Protein AF-A0A5B6WL61-F1 (afdb_monomer)

InterPro domains:
  IPR032675 Leucine-rich repeat domain superfamily [G3DSA:3.80.10.10] (2-74)

Radius of gyration: 11.58 Å; Cα contacts (8 Å, |Δi|>4): 103; chains: 1; bounding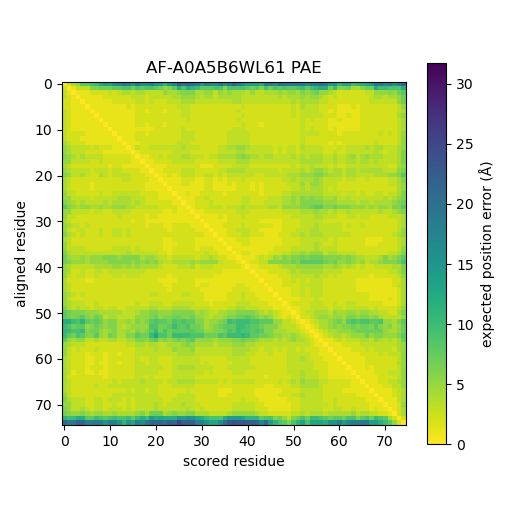 box: 31×22×30 Å

Secondary structure (DSSP, 8-state):
-HHHHHHHHHHHHTT-TT--S-SS-STT-PPTTEEEE-SSS-EEEEEE-TTS---SSPPGGGGG-TT--EEE---

Mean predicted aligned error: 3.29 Å

Nearest PDB structures (foldseek):
  6tme-assembly2_B  TM=5.957E-01  e=4.088E-02  Arabidopsis thaliana
  6s6q-assembly2_B  TM=5.748E-01  e=3.101E-01  Arabidopsis thaliana
  4r6j-assembly4_D  TM=7.583E-01  e=4.037E+00  synthetic construct

Sequence (75 aa):
MKTFNAIMSIKHTYSRDDWQGDPCLPKGYSWSGLSCHFGSPPRIISLNLSSSKLTGEISPSLAHLLELQSMYVLY

pLDDT: mean 91.09, std 6.81, range [58.69, 97.25]

Organism: NCBI:txid47621

Structure (mmCIF, N/CA/C/O backbone):
data_AF-A0A5B6WL61-F1
#
_entry.id   AF-A0A5B6WL61-F1
#
loop_
_atom_site.group_PDB
_atom_site.id
_atom_site.type_symbol
_atom_site.label_atom_id
_atom_site.label_alt_id
_atom_site.label_comp_id
_atom_site.label_asym_id
_atom_site.label_entity_id
_atom_site.label_seq_id
_atom_site.pdbx_PDB_ins_code
_atom_site.Cartn_x
_atom_site.Cartn_y
_atom_site.Cartn_z
_atom_site.occupancy
_atom_site.B_iso_or_equiv
_atom_site.auth_seq_id
_atom_site.auth_comp_id
_atom_site.auth_asym_id
_atom_site.auth_atom_id
_atom_site.pdbx_PDB_model_num
ATOM 1 N N . MET A 1 1 ? 13.597 -2.746 0.591 1.00 62.72 1 MET A N 1
ATOM 2 C CA . MET A 1 1 ? 13.270 -3.271 1.940 1.00 62.72 1 MET A CA 1
ATOM 3 C C . MET A 1 1 ? 12.125 -2.530 2.633 1.00 62.72 1 MET A C 1
ATOM 5 O O . MET A 1 1 ? 11.157 -3.193 2.968 1.00 62.72 1 MET A O 1
ATOM 9 N N . LYS A 1 2 ? 12.164 -1.198 2.824 1.00 81.00 2 LYS A N 1
ATOM 10 C CA . LYS A 1 2 ? 11.117 -0.472 3.587 1.00 81.00 2 LYS A CA 1
ATOM 11 C C . LYS A 1 2 ? 9.692 -0.634 3.025 1.00 81.00 2 LYS A C 1
ATOM 13 O O . LYS A 1 2 ? 8.796 -1.007 3.768 1.00 81.00 2 LYS A O 1
ATOM 18 N N . THR A 1 3 ? 9.501 -0.443 1.717 1.00 84.94 3 THR A N 1
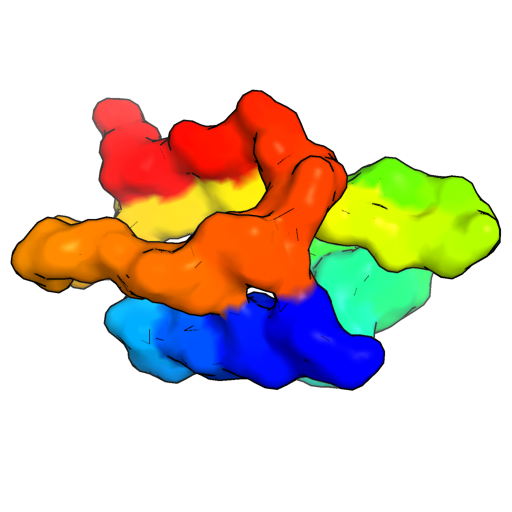ATOM 19 C CA . THR A 1 3 ? 8.189 -0.572 1.048 1.00 84.94 3 THR A CA 1
ATOM 20 C C . THR A 1 3 ? 7.613 -1.988 1.129 1.00 84.94 3 THR A C 1
ATOM 22 O O . THR A 1 3 ? 6.418 -2.150 1.333 1.00 84.94 3 THR A O 1
ATOM 25 N N . PHE A 1 4 ? 8.461 -3.016 1.028 1.00 89.38 4 PHE A N 1
ATOM 26 C CA . PHE A 1 4 ? 8.026 -4.412 1.129 1.00 89.38 4 PHE A CA 1
ATOM 27 C C . PHE A 1 4 ? 7.523 -4.748 2.540 1.00 89.38 4 PHE A C 1
ATOM 29 O O . PHE A 1 4 ? 6.425 -5.270 2.705 1.00 89.38 4 PHE A O 1
ATOM 36 N N . ASN A 1 5 ? 8.275 -4.367 3.576 1.00 93.44 5 ASN A N 1
ATOM 37 C CA . ASN A 1 5 ? 7.838 -4.575 4.959 1.00 93.44 5 ASN A CA 1
ATOM 38 C C . ASN A 1 5 ? 6.559 -3.782 5.264 1.00 93.44 5 ASN A C 1
ATOM 40 O O . ASN A 1 5 ? 5.666 -4.271 5.950 1.00 93.44 5 ASN A O 1
ATOM 44 N N . ALA A 1 6 ? 6.452 -2.572 4.713 1.00 95.38 6 ALA A N 1
ATOM 45 C CA . ALA A 1 6 ? 5.274 -1.735 4.859 1.00 95.38 6 ALA A CA 1
ATOM 46 C C . ALA A 1 6 ? 4.025 -2.361 4.231 1.00 95.38 6 ALA A C 1
ATOM 48 O O . ALA A 1 6 ? 2.994 -2.430 4.896 1.00 95.38 6 ALA A O 1
ATOM 49 N N . ILE A 1 7 ? 4.111 -2.860 2.992 1.00 94.69 7 ILE A N 1
ATOM 50 C CA . ILE A 1 7 ? 2.951 -3.469 2.334 1.00 94.69 7 ILE A CA 1
ATOM 51 C C . ILE A 1 7 ? 2.543 -4.790 2.998 1.00 94.69 7 ILE A C 1
ATOM 53 O O . ILE A 1 7 ? 1.353 -5.079 3.085 1.00 94.69 7 ILE A O 1
ATOM 57 N N . MET A 1 8 ? 3.493 -5.544 3.559 1.00 94.62 8 MET A N 1
ATOM 58 C CA . MET A 1 8 ? 3.180 -6.736 4.359 1.00 94.62 8 MET A CA 1
ATOM 59 C C . MET A 1 8 ? 2.504 -6.386 5.686 1.00 94.62 8 MET A C 1
ATOM 61 O O . MET A 1 8 ? 1.542 -7.041 6.078 1.00 94.62 8 MET A O 1
ATOM 65 N N . SER A 1 9 ? 2.939 -5.317 6.353 1.00 94.75 9 SER A N 1
ATOM 66 C CA . SER A 1 9 ? 2.253 -4.798 7.542 1.00 94.75 9 SER A CA 1
ATOM 67 C C . SER A 1 9 ? 0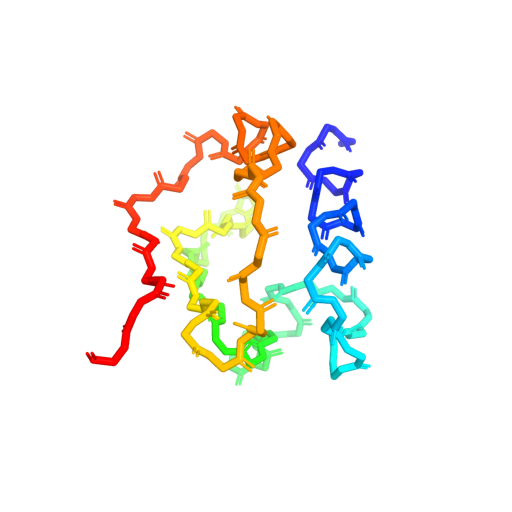.809 -4.394 7.216 1.00 94.75 9 SER A C 1
ATOM 69 O O . SER A 1 9 ? -0.123 -4.858 7.865 1.00 94.75 9 SER A O 1
ATOM 71 N N . ILE A 1 10 ? 0.607 -3.632 6.133 1.00 93.69 10 ILE A N 1
ATOM 72 C CA . ILE A 1 10 ? -0.716 -3.221 5.624 1.00 93.69 10 ILE A CA 1
ATOM 73 C C . ILE A 1 10 ? -1.589 -4.439 5.300 1.00 93.69 10 ILE A C 1
ATOM 75 O O . ILE A 1 10 ? -2.765 -4.455 5.667 1.00 93.69 10 ILE A O 1
ATOM 79 N N . LYS A 1 11 ? -1.017 -5.470 4.662 1.00 93.62 11 LYS A N 1
ATOM 80 C CA . LYS A 1 11 ? -1.706 -6.735 4.378 1.00 93.62 11 LYS A CA 1
ATOM 81 C C . LYS A 1 11 ? -2.307 -7.331 5.652 1.00 93.62 11 LYS A C 1
ATOM 83 O O . LYS A 1 11 ? -3.491 -7.658 5.667 1.00 93.62 11 LYS A O 1
ATOM 88 N N . HIS A 1 12 ? -1.501 -7.442 6.710 1.00 91.94 12 HIS A N 1
ATOM 89 C CA . HIS A 1 12 ? -1.941 -7.980 7.996 1.00 91.94 12 HIS A CA 1
ATOM 90 C C . HIS A 1 12 ? -2.949 -7.065 8.698 1.00 91.94 12 HIS A C 1
ATOM 92 O O . HIS A 1 12 ? -3.989 -7.547 9.137 1.00 91.94 12 HIS A O 1
ATOM 98 N N . THR A 1 13 ? -2.686 -5.754 8.770 1.00 92.38 13 THR A N 1
ATOM 99 C CA . THR A 1 13 ? -3.577 -4.792 9.445 1.00 92.38 13 THR A CA 1
ATOM 100 C C . THR A 1 13 ? -4.984 -4.803 8.851 1.00 92.38 13 THR A C 1
ATOM 102 O O . THR A 1 13 ? -5.964 -4.714 9.584 1.00 92.38 13 THR A O 1
ATOM 105 N N . TYR A 1 14 ? -5.095 -4.935 7.529 1.00 91.38 14 TYR A N 1
ATOM 106 C CA . TYR A 1 14 ? -6.367 -4.819 6.819 1.00 91.38 14 TYR A CA 1
ATOM 107 C C . TYR A 1 14 ? -6.910 -6.151 6.292 1.00 91.38 14 TYR A C 1
ATOM 109 O O . TYR A 1 14 ? -7.816 -6.137 5.460 1.00 91.38 14 TYR A O 1
ATOM 117 N N . SER A 1 15 ? -6.381 -7.282 6.780 1.00 91.31 15 SER A N 1
ATOM 118 C CA . SER A 1 15 ? -6.840 -8.644 6.448 1.00 91.31 15 SER A CA 1
ATOM 119 C C . SER A 1 15 ? -6.961 -8.900 4.936 1.00 91.31 15 SER A C 1
ATOM 121 O O . SER A 1 15 ? -7.972 -9.404 4.446 1.00 91.31 15 SER A O 1
ATOM 123 N N . ARG A 1 16 ? -5.935 -8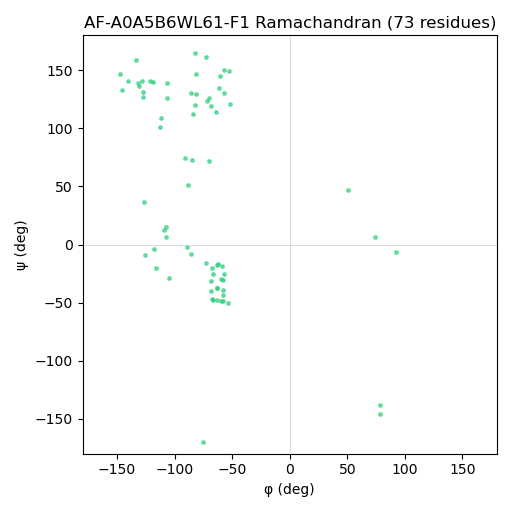.506 4.168 1.00 92.12 16 ARG A N 1
ATOM 124 C CA . ARG A 1 16 ? -5.860 -8.738 2.714 1.00 92.12 16 ARG A CA 1
ATOM 125 C C . ARG A 1 16 ? -5.299 -10.127 2.415 1.00 92.12 16 ARG A C 1
ATOM 127 O O . ARG A 1 16 ? -4.153 -10.275 1.992 1.00 92.12 16 ARG A O 1
ATOM 134 N N . ASP A 1 17 ? -6.096 -11.158 2.660 1.00 89.56 17 ASP A N 1
ATOM 135 C CA . ASP A 1 17 ? -5.674 -12.556 2.476 1.00 89.56 17 ASP A CA 1
ATOM 136 C C . ASP A 1 17 ? -5.447 -12.928 0.998 1.00 89.56 17 ASP A C 1
ATOM 138 O O . ASP A 1 17 ? -4.698 -13.854 0.682 1.00 89.56 17 ASP A O 1
ATOM 142 N N . ASP A 1 18 ? -6.032 -12.153 0.083 1.00 91.06 18 ASP A N 1
ATOM 143 C CA . ASP A 1 18 ? -5.895 -12.287 -1.368 1.00 91.06 18 ASP A CA 1
ATOM 144 C C . ASP A 1 18 ? -4.519 -11.849 -1.906 1.00 91.06 18 ASP A C 1
ATOM 146 O O . ASP A 1 18 ? -4.145 -12.191 -3.027 1.00 91.06 18 ASP A O 1
ATOM 150 N N . TRP A 1 19 ? -3.739 -11.109 -1.119 1.00 93.94 19 TRP A N 1
ATOM 151 C CA . TRP A 1 19 ? -2.442 -10.574 -1.529 1.00 93.94 19 TRP A CA 1
ATOM 152 C C . TRP A 1 19 ? -1.315 -11.602 -1.353 1.00 93.94 19 TRP A C 1
ATOM 154 O O . TRP A 1 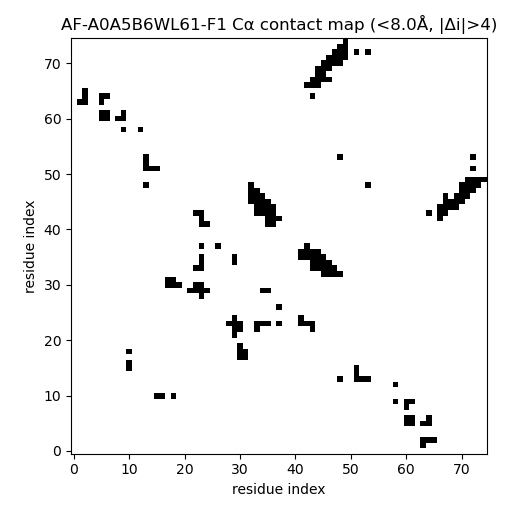19 ? -0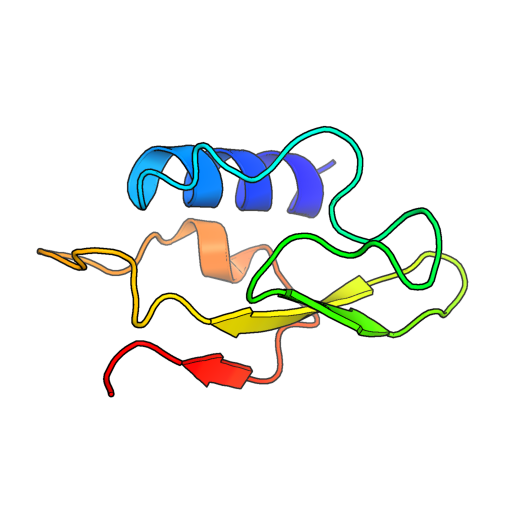.943 -11.943 -0.227 1.00 93.94 19 TRP A O 1
ATOM 164 N N . GLN A 1 20 ? -0.728 -12.095 -2.447 1.00 92.56 20 GLN A N 1
ATOM 165 C CA . GLN A 1 20 ? 0.336 -13.113 -2.418 1.00 92.56 20 GLN A CA 1
ATOM 166 C C . GLN A 1 20 ? 1.441 -12.851 -3.450 1.00 92.56 20 GLN A C 1
ATOM 168 O O . GLN A 1 20 ? 1.164 -12.468 -4.582 1.00 92.56 20 GLN A O 1
ATOM 173 N N . GLY A 1 21 ? 2.701 -13.090 -3.071 1.00 93.06 21 GLY A N 1
ATOM 174 C CA . GLY A 1 21 ? 3.854 -12.890 -3.955 1.00 93.06 21 GLY A CA 1
ATOM 175 C C . GLY A 1 21 ? 4.269 -11.423 -4.092 1.00 93.06 21 GLY A C 1
ATOM 176 O O . GLY A 1 21 ? 4.328 -10.698 -3.098 1.00 93.06 21 GLY A O 1
ATOM 177 N N . ASP A 1 22 ? 4.589 -11.000 -5.314 1.00 93.88 22 ASP A N 1
ATOM 178 C CA . ASP A 1 22 ? 4.987 -9.624 -5.612 1.00 93.88 22 ASP A CA 1
ATOM 179 C C . ASP A 1 22 ? 3.752 -8.736 -5.854 1.00 93.88 22 ASP A C 1
ATOM 181 O O . ASP A 1 22 ? 2.907 -9.077 -6.681 1.00 93.88 22 ASP A O 1
ATOM 185 N N . PRO A 1 23 ? 3.634 -7.561 -5.208 1.00 95.00 23 PRO A N 1
ATOM 186 C CA . PRO A 1 23 ? 2.427 -6.732 -5.297 1.00 95.00 23 PRO A CA 1
ATOM 187 C C . PRO A 1 23 ? 2.177 -6.146 -6.691 1.00 95.00 23 PRO A C 1
ATOM 189 O O . PRO A 1 23 ? 1.040 -5.832 -7.044 1.00 95.00 23 PRO A O 1
ATOM 192 N N . CYS A 1 24 ? 3.241 -5.979 -7.478 1.00 95.44 24 CYS A N 1
ATOM 193 C CA . CYS A 1 24 ? 3.192 -5.355 -8.795 1.00 95.44 24 CYS A CA 1
ATOM 194 C C . CYS A 1 24 ? 3.613 -6.286 -9.933 1.00 95.44 24 CYS A C 1
ATOM 196 O O . CYS A 1 24 ? 3.585 -5.842 -11.075 1.00 95.44 24 CYS A O 1
ATOM 198 N N . LEU A 1 25 ? 4.057 -7.517 -9.673 1.00 94.25 25 LEU A N 1
ATOM 199 C CA . LEU A 1 25 ? 4.596 -8.387 -10.718 1.00 94.25 25 LEU A CA 1
ATOM 200 C C . LEU A 1 25 ? 3.932 -9.767 -10.703 1.00 94.25 25 LEU A C 1
ATOM 202 O O . LEU A 1 25 ? 3.739 -10.323 -9.625 1.00 94.25 25 LEU A O 1
ATOM 206 N N . PRO A 1 26 ? 3.654 -10.347 -11.889 1.00 94.38 26 PRO A N 1
ATOM 207 C CA . PRO A 1 26 ? 3.931 -9.815 -13.232 1.00 94.38 26 PRO A CA 1
ATOM 208 C C . PRO A 1 26 ? 3.008 -8.652 -13.647 1.00 94.38 26 PRO A C 1
ATOM 210 O O . PRO A 1 26 ? 1.935 -8.448 -13.082 1.00 94.38 26 PRO A O 1
ATOM 213 N N . LYS A 1 27 ? 3.422 -7.865 -14.654 1.00 92.25 27 LYS A N 1
ATOM 214 C CA . LYS A 1 27 ? 2.590 -6.774 -15.193 1.00 92.25 27 LYS A CA 1
ATOM 215 C C . LYS A 1 27 ? 1.246 -7.331 -15.672 1.00 92.25 27 LYS A C 1
ATOM 217 O O . LYS A 1 27 ? 1.215 -8.298 -16.424 1.00 92.25 27 LYS A O 1
ATOM 222 N N . GLY A 1 28 ? 0.155 -6.699 -15.242 1.00 90.88 28 GLY A N 1
ATOM 223 C CA . GLY A 1 28 ? -1.214 -7.168 -15.489 1.00 90.88 28 GLY A CA 1
ATOM 224 C C . GLY A 1 28 ? -1.785 -8.071 -14.389 1.00 90.88 28 GLY A C 1
ATOM 225 O O . GLY A 1 28 ? -2.975 -8.352 -14.419 1.00 90.88 28 GLY A O 1
ATOM 226 N N . TYR A 1 29 ? -0.972 -8.461 -13.402 1.00 92.62 29 TYR A N 1
ATOM 227 C CA . TYR A 1 29 ? -1.363 -9.305 -12.267 1.00 92.62 29 TYR A CA 1
ATOM 228 C C . TYR A 1 29 ? -0.995 -8.655 -10.927 1.00 92.62 29 TYR A C 1
ATOM 230 O O . TYR A 1 29 ? -0.580 -9.325 -9.985 1.00 92.62 29 TYR A O 1
ATOM 238 N N . SER A 1 30 ? -1.126 -7.328 -10.841 1.00 95.56 30 SER A N 1
ATOM 239 C CA . SER A 1 30 ? -1.049 -6.629 -9.558 1.00 95.56 30 SER A CA 1
ATOM 240 C C . SER A 1 30 ? -2.096 -7.179 -8.591 1.00 95.56 30 SER A C 1
ATOM 242 O O . SER A 1 30 ? -3.171 -7.621 -9.002 1.00 95.56 30 SER A O 1
ATOM 244 N N . TRP A 1 31 ? -1.791 -7.127 -7.299 1.00 95.62 31 TRP A N 1
ATOM 245 C CA . TRP A 1 31 ? -2.742 -7.495 -6.253 1.00 95.62 31 TRP A CA 1
ATOM 246 C C . TRP A 1 31 ? -4.074 -6.743 -6.392 1.00 95.62 31 TRP A C 1
ATOM 248 O O . TRP A 1 31 ? -4.122 -5.600 -6.853 1.00 95.62 31 TRP A O 1
ATOM 258 N N . SER A 1 32 ? -5.174 -7.370 -5.972 1.00 94.00 32 SER A N 1
ATOM 259 C CA . SER A 1 32 ? -6.493 -6.742 -6.068 1.00 94.00 32 SER A CA 1
ATOM 260 C C . SER A 1 32 ? -6.546 -5.455 -5.242 1.00 94.00 32 SER A C 1
ATOM 262 O O . SER A 1 32 ? -6.082 -5.409 -4.100 1.00 94.00 32 SER A O 1
ATOM 264 N N . GLY A 1 33 ? -7.108 -4.398 -5.829 1.00 93.56 33 GLY A N 1
ATOM 265 C CA . GLY A 1 33 ? -7.169 -3.071 -5.215 1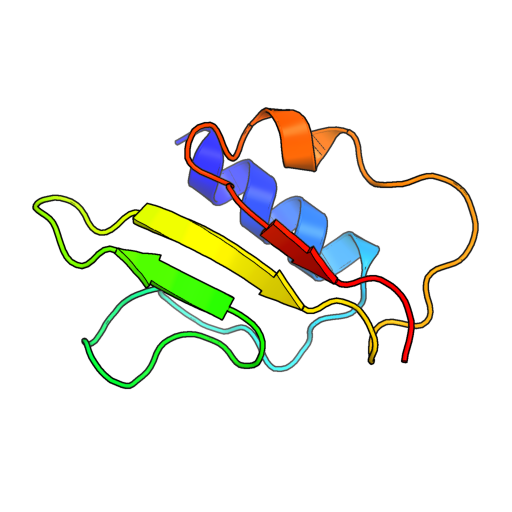.00 93.56 33 GLY A CA 1
ATOM 266 C C . GLY A 1 33 ? -5.836 -2.316 -5.198 1.00 93.56 33 GLY A C 1
ATOM 267 O O . GLY A 1 33 ? -5.774 -1.238 -4.619 1.00 93.56 33 GLY A O 1
ATOM 268 N N . LEU A 1 34 ? -4.780 -2.834 -5.827 1.00 95.12 34 LEU A N 1
ATOM 269 C CA . LEU A 1 34 ? -3.505 -2.141 -5.996 1.00 95.12 34 LEU A CA 1
ATOM 270 C C . LEU A 1 34 ? -3.329 -1.688 -7.445 1.00 95.12 34 LEU A C 1
ATOM 272 O O . LEU A 1 34 ? -3.621 -2.422 -8.386 1.00 95.12 34 LEU A O 1
ATOM 276 N N . SER A 1 35 ? -2.805 -0.478 -7.628 1.00 96.50 35 SER A N 1
ATOM 277 C CA . SER A 1 35 ? -2.296 -0.022 -8.925 1.00 96.50 35 SER A CA 1
ATOM 278 C C . SER A 1 35 ? -0.816 0.296 -8.819 1.00 96.50 35 SER A C 1
ATOM 280 O O . SER A 1 35 ? -0.357 0.893 -7.839 1.00 96.50 35 SER A O 1
ATOM 282 N N . CYS A 1 36 ? -0.075 -0.090 -9.855 1.00 96.31 36 CYS A N 1
ATOM 283 C CA . CYS A 1 36 ? 1.364 0.085 -9.919 1.00 96.31 36 CYS A CA 1
ATOM 284 C C . CYS A 1 36 ? 1.775 0.915 -11.133 1.00 96.31 36 CYS A C 1
ATOM 286 O O . CYS A 1 36 ? 1.262 0.733 -12.237 1.00 96.31 36 CYS A O 1
ATOM 288 N N . HIS A 1 37 ? 2.765 1.780 -10.939 1.00 95.75 37 HIS A N 1
ATOM 289 C CA . HIS A 1 37 ? 3.541 2.344 -12.028 1.00 95.75 37 HIS A CA 1
ATOM 290 C C . HIS A 1 37 ? 4.631 1.343 -12.427 1.00 95.75 37 HIS A C 1
ATOM 292 O O . HIS A 1 37 ? 5.485 0.984 -11.614 1.00 95.75 37 HIS A O 1
ATOM 298 N N . PHE A 1 38 ? 4.620 0.894 -13.682 1.00 94.56 38 PHE A N 1
ATOM 299 C CA . PHE A 1 38 ? 5.534 -0.130 -14.205 1.00 94.56 38 PHE A CA 1
ATOM 300 C C . PHE A 1 38 ? 6.840 0.466 -14.750 1.00 94.56 38 PHE A C 1
ATOM 302 O O . PHE A 1 38 ? 7.236 0.188 -15.881 1.00 94.56 38 PHE A O 1
ATOM 309 N N . GLY A 1 39 ? 7.494 1.304 -13.944 1.00 90.81 39 GLY A N 1
ATOM 310 C CA . GLY A 1 39 ? 8.875 1.722 -14.185 1.00 90.81 39 GLY A CA 1
ATOM 311 C C . GLY A 1 39 ? 9.878 0.617 -13.833 1.00 90.81 39 GLY A C 1
ATOM 312 O O . GLY A 1 39 ? 9.503 -0.516 -13.531 1.00 90.81 39 GLY A O 1
ATOM 313 N N . SER A 1 40 ? 11.166 0.959 -13.821 1.00 92.00 40 SER A N 1
ATOM 314 C CA . SER A 1 40 ? 12.229 0.076 -13.331 1.00 92.00 40 SER A CA 1
ATOM 315 C C . SER A 1 40 ? 12.832 0.663 -12.046 1.00 92.00 40 SER A C 1
ATOM 317 O O . SER A 1 40 ? 13.594 1.629 -12.136 1.00 92.00 40 SER A O 1
ATOM 319 N N . PRO A 1 41 ? 12.477 0.165 -10.841 1.00 90.56 41 PRO A N 1
ATOM 320 C CA . PRO A 1 41 ? 11.529 -0.919 -10.540 1.00 90.56 41 PRO A CA 1
ATOM 321 C C . PRO A 1 41 ? 10.050 -0.463 -10.524 1.00 90.56 41 PRO A C 1
ATOM 323 O O . PRO A 1 41 ? 9.787 0.742 -10.415 1.00 90.56 41 PRO A O 1
ATOM 326 N N . PRO A 1 42 ? 9.081 -1.403 -10.565 1.00 94.38 42 PRO A N 1
ATOM 327 C CA . PRO A 1 42 ? 7.668 -1.101 -10.360 1.00 94.38 42 PRO A CA 1
ATOM 328 C C . PRO A 1 42 ? 7.400 -0.492 -8.980 1.00 94.38 42 PRO A C 1
ATOM 330 O O . PRO A 1 42 ? 8.038 -0.864 -7.992 1.00 94.38 42 PRO A O 1
ATOM 333 N N . ARG A 1 43 ? 6.446 0.437 -8.899 1.00 94.88 43 ARG A N 1
ATOM 334 C CA . ARG A 1 43 ? 6.108 1.174 -7.667 1.00 94.88 43 ARG A CA 1
ATOM 335 C C . ARG A 1 43 ? 4.602 1.153 -7.435 1.00 94.88 43 ARG A C 1
ATOM 337 O O . ARG A 1 43 ? 3.842 1.361 -8.375 1.00 94.88 43 ARG A O 1
ATOM 344 N N . ILE A 1 44 ? 4.181 0.922 -6.193 1.00 96.44 44 ILE A N 1
ATOM 345 C CA . ILE A 1 44 ? 2.775 1.026 -5.782 1.00 96.44 44 ILE A CA 1
ATOM 346 C C . ILE A 1 44 ? 2.396 2.505 -5.767 1.00 96.44 44 ILE A C 1
ATOM 348 O O . ILE A 1 44 ? 3.036 3.281 -5.060 1.00 96.44 44 ILE A O 1
ATOM 352 N N . ILE A 1 45 ? 1.359 2.871 -6.518 1.00 97.25 45 ILE A N 1
ATOM 353 C CA . ILE A 1 45 ? 0.880 4.258 -6.620 1.00 97.25 45 ILE A CA 1
ATOM 354 C C . ILE A 1 45 ? -0.539 4.437 -6.086 1.00 97.25 45 ILE A C 1
ATOM 356 O O . ILE A 1 45 ? -0.922 5.549 -5.731 1.00 97.25 45 ILE A O 1
ATOM 360 N N . SER A 1 46 ? -1.323 3.363 -5.977 1.00 97.12 46 SER A N 1
ATOM 361 C CA . SER A 1 46 ? -2.652 3.448 -5.379 1.00 97.12 46 SER A CA 1
ATOM 362 C C . SER A 1 46 ? -3.057 2.185 -4.640 1.00 97.12 46 SER A C 1
ATOM 364 O O . SER A 1 46 ? -2.689 1.082 -5.045 1.00 97.12 46 SER A O 1
ATOM 366 N N . LEU A 1 47 ? -3.828 2.387 -3.570 1.00 95.19 47 LEU A N 1
ATOM 367 C CA . LEU A 1 47 ? -4.404 1.373 -2.700 1.00 95.19 47 LEU A CA 1
ATOM 368 C C . LEU A 1 47 ? -5.912 1.580 -2.553 1.00 95.19 47 LEU A C 1
ATOM 370 O O . LEU A 1 47 ? -6.368 2.665 -2.199 1.00 95.19 47 LEU A O 1
ATOM 374 N N . ASN A 1 48 ? -6.680 0.515 -2.736 1.00 94.06 48 ASN A N 1
ATOM 375 C CA . ASN A 1 48 ? -8.098 0.463 -2.429 1.00 94.06 48 ASN A CA 1
ATOM 376 C C . ASN A 1 48 ? -8.335 -0.480 -1.244 1.00 94.06 48 ASN A C 1
ATOM 378 O O . ASN A 1 48 ? -8.214 -1.701 -1.357 1.00 94.06 48 ASN A O 1
ATOM 382 N N . LEU A 1 49 ? -8.679 0.122 -0.107 1.00 91.56 49 LEU A N 1
ATOM 383 C CA . LEU A 1 49 ? -9.000 -0.536 1.155 1.00 91.56 49 LEU A CA 1
ATOM 384 C C . LEU A 1 49 ? -10.498 -0.428 1.490 1.00 91.56 49 LEU A C 1
ATOM 386 O O . LEU A 1 49 ? -10.882 -0.745 2.607 1.00 91.56 49 LEU A O 1
ATOM 390 N N . SER A 1 50 ? -11.355 -0.008 0.551 1.00 89.06 50 SER A N 1
ATOM 391 C CA . SER A 1 50 ? -12.809 0.134 0.776 1.00 89.06 50 SER A CA 1
ATOM 392 C C . SER A 1 50 ? -13.500 -1.179 1.170 1.00 89.06 50 SER A C 1
ATOM 394 O O . SER A 1 50 ? -14.486 -1.171 1.901 1.00 89.06 50 SER A O 1
ATOM 396 N N . SER A 1 51 ? -12.977 -2.320 0.708 1.00 84.94 51 SER A N 1
ATOM 397 C CA . SER A 1 51 ? -13.449 -3.657 1.093 1.00 84.94 51 SER A CA 1
ATOM 398 C C . SER A 1 51 ? -12.799 -4.178 2.375 1.00 84.94 51 SER A C 1
ATOM 400 O O . SER A 1 51 ? -13.175 -5.239 2.875 1.00 84.94 51 SER A O 1
ATOM 402 N N . SER A 1 52 ? -11.792 -3.474 2.886 1.00 82.06 52 SER A N 1
ATOM 403 C CA . SER A 1 52 ? -11.178 -3.780 4.166 1.00 82.06 52 SER A CA 1
ATOM 404 C C . SER A 1 52 ? -12.070 -3.179 5.243 1.00 82.06 52 SER A C 1
ATOM 406 O O . SER A 1 52 ? -12.443 -2.014 5.159 1.00 82.06 52 SER A O 1
ATOM 408 N N . LYS A 1 53 ? -12.453 -3.960 6.255 1.00 76.12 53 LYS A N 1
ATOM 409 C CA . LYS A 1 53 ? -13.270 -3.482 7.382 1.00 76.12 53 LYS A CA 1
ATOM 410 C C . LYS A 1 53 ? -12.436 -2.543 8.260 1.00 76.12 53 LYS A C 1
ATOM 412 O O . LYS A 1 53 ? -11.980 -2.936 9.329 1.00 76.12 53 LYS A O 1
ATOM 417 N N . LEU A 1 54 ? -12.164 -1.339 7.760 1.00 80.50 54 LEU A N 1
ATOM 418 C CA . LEU A 1 54 ? -11.311 -0.349 8.401 1.00 80.50 54 LEU A CA 1
ATOM 419 C C . LEU A 1 54 ? -11.954 0.089 9.714 1.00 80.50 54 LEU A C 1
ATOM 421 O O . LEU A 1 54 ? -13.014 0.711 9.731 1.00 80.50 54 LEU A O 1
ATOM 425 N N . THR A 1 55 ? -11.298 -0.241 10.818 1.00 81.81 55 THR A N 1
ATOM 426 C CA . THR A 1 55 ? -11.688 0.192 12.158 1.00 81.81 55 THR A CA 1
ATOM 427 C C . THR A 1 55 ? -10.465 0.734 12.876 1.00 81.81 55 THR A C 1
ATOM 429 O O . THR A 1 55 ? -9.397 0.128 12.796 1.00 81.81 55 THR A O 1
ATOM 432 N N . GLY A 1 56 ? -10.625 1.829 13.616 1.00 82.38 56 GLY A N 1
ATOM 433 C CA . GLY A 1 56 ? -9.527 2.442 14.3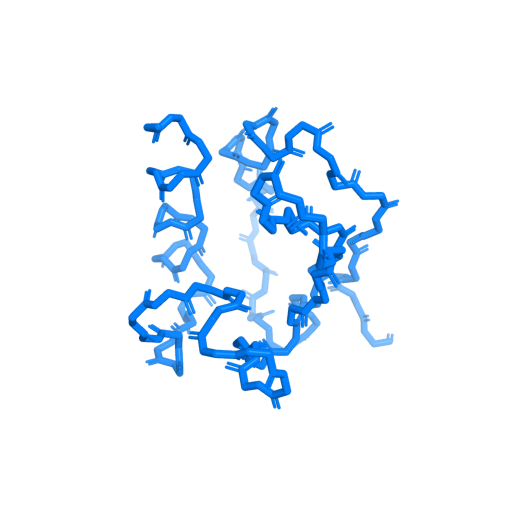61 1.00 82.38 56 GLY A CA 1
ATOM 434 C C . GLY A 1 56 ? -8.596 3.272 13.477 1.00 82.38 56 GLY A C 1
ATOM 435 O O . GLY A 1 56 ? -9.043 3.947 12.550 1.00 82.38 56 GLY A O 1
ATOM 436 N N . GLU A 1 57 ? -7.306 3.267 13.808 1.00 86.69 57 GLU A N 1
ATOM 437 C CA . GLU A 1 57 ? -6.310 4.119 13.161 1.00 86.69 57 GLU A CA 1
ATOM 438 C C . GLU A 1 57 ? -5.816 3.558 11.825 1.00 86.69 57 GLU A C 1
ATOM 440 O O . GLU A 1 57 ? -5.653 2.352 11.627 1.00 86.69 57 GLU A O 1
ATOM 445 N N . ILE A 1 58 ? -5.510 4.473 10.908 1.00 88.88 58 ILE A N 1
ATOM 446 C CA . ILE A 1 58 ? -4.848 4.157 9.647 1.00 88.88 58 ILE A CA 1
ATOM 447 C C . ILE A 1 58 ? -3.392 3.765 9.946 1.00 88.88 58 ILE A C 1
ATOM 449 O O . ILE A 1 58 ? -2.654 4.529 10.565 1.00 88.88 58 ILE A O 1
ATOM 453 N N . SER A 1 59 ? -2.962 2.588 9.476 1.00 91.94 59 SER A N 1
ATOM 454 C CA . SER A 1 59 ? -1.618 2.044 9.714 1.00 91.94 59 SER A CA 1
ATOM 455 C C . SER A 1 59 ? -0.512 3.046 9.342 1.00 91.94 59 SER A C 1
ATOM 457 O O . SER A 1 59 ? -0.375 3.381 8.159 1.00 91.94 59 SER A O 1
ATOM 459 N N . PRO A 1 60 ? 0.369 3.442 10.287 1.00 93.56 60 PRO A N 1
ATOM 460 C CA . PRO A 1 60 ? 1.508 4.323 10.007 1.00 93.56 60 PRO A CA 1
ATOM 461 C C . PRO A 1 60 ? 2.471 3.759 8.955 1.00 93.56 60 PRO A C 1
ATOM 463 O O . PRO A 1 60 ? 3.241 4.496 8.343 1.00 93.56 60 PRO A O 1
ATOM 466 N N . SER A 1 61 ? 2.404 2.447 8.697 1.00 94.50 61 SER A N 1
ATOM 467 C CA . SER A 1 61 ? 3.180 1.778 7.647 1.00 94.50 61 SER A CA 1
ATOM 468 C C . SER A 1 61 ? 2.927 2.375 6.259 1.00 94.50 61 SER A C 1
ATOM 470 O O . SER A 1 61 ? 3.817 2.314 5.412 1.00 94.50 61 SER A O 1
ATOM 472 N N . LEU A 1 62 ? 1.766 3.002 6.031 1.00 92.81 62 LEU A N 1
ATOM 473 C CA . LEU A 1 62 ? 1.453 3.710 4.786 1.00 92.81 62 LEU A CA 1
ATOM 474 C C . LEU A 1 62 ? 2.459 4.823 4.463 1.00 92.81 62 LEU A C 1
ATOM 476 O O . LEU A 1 62 ? 2.761 5.031 3.292 1.00 92.81 62 LEU A O 1
ATOM 480 N N . ALA A 1 63 ? 3.069 5.455 5.471 1.00 93.31 63 ALA A N 1
ATOM 481 C CA . ALA A 1 63 ? 4.093 6.484 5.271 1.00 93.31 63 ALA A CA 1
ATOM 482 C C . ALA A 1 63 ? 5.364 5.961 4.571 1.00 93.31 63 ALA A C 1
ATOM 484 O O . ALA A 1 63 ? 6.151 6.736 4.033 1.00 93.31 63 ALA A O 1
ATOM 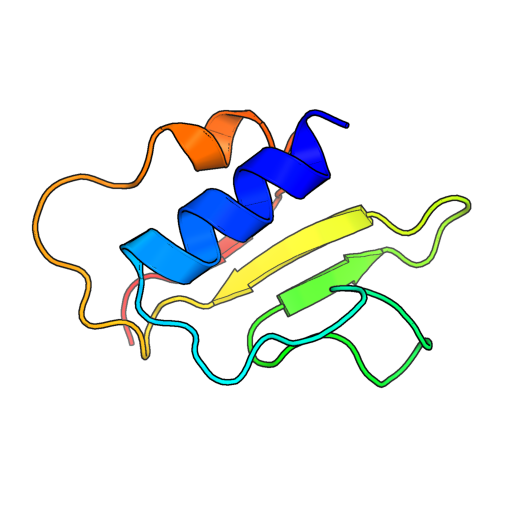485 N N . HIS A 1 64 ? 5.581 4.642 4.550 1.00 95.88 64 HIS A N 1
ATOM 486 C CA . HIS A 1 64 ? 6.707 4.018 3.854 1.00 95.88 64 HIS A CA 1
ATOM 487 C C . HIS A 1 64 ? 6.404 3.668 2.384 1.00 95.88 64 HIS A C 1
ATOM 489 O O . HIS A 1 64 ? 7.293 3.177 1.674 1.00 95.88 64 HIS A O 1
ATOM 495 N N . LEU A 1 65 ? 5.180 3.921 1.907 1.00 94.25 65 LEU A N 1
ATOM 496 C CA . LEU A 1 65 ? 4.813 3.848 0.492 1.00 94.25 65 LEU A CA 1
ATOM 497 C C . LEU A 1 65 ? 5.007 5.228 -0.153 1.00 94.25 65 LEU A C 1
ATOM 499 O O . LEU A 1 65 ? 4.054 5.944 -0.426 1.00 94.25 65 LEU A O 1
ATOM 503 N N . LEU A 1 66 ? 6.267 5.603 -0.383 1.00 92.62 66 LEU A N 1
ATOM 504 C CA . LEU A 1 66 ? 6.670 6.968 -0.768 1.00 92.62 66 LEU A CA 1
ATOM 505 C C . LEU A 1 66 ? 6.098 7.467 -2.106 1.00 92.62 66 LEU A C 1
ATOM 507 O O . LEU A 1 66 ? 6.136 8.656 -2.383 1.00 92.62 66 LEU A O 1
ATOM 511 N N . GLU A 1 67 ? 5.604 6.554 -2.936 1.00 94.94 67 GLU A N 1
ATOM 512 C CA . GLU A 1 67 ? 5.067 6.829 -4.276 1.00 94.94 67 GLU A CA 1
ATOM 513 C C . GLU A 1 67 ? 3.541 6.710 -4.309 1.00 94.94 67 GLU A C 1
ATOM 515 O O . GLU A 1 67 ? 2.932 6.760 -5.377 1.00 94.94 67 GLU A O 1
ATOM 520 N N . LEU A 1 68 ? 2.915 6.512 -3.144 1.00 96.31 68 LEU A N 1
ATOM 521 C CA . LEU A 1 68 ? 1.473 6.401 -3.026 1.00 96.31 68 LEU A CA 1
ATOM 522 C C . LEU A 1 68 ? 0.834 7.762 -3.323 1.00 96.31 68 LEU A C 1
ATOM 524 O O . LEU A 1 68 ? 1.076 8.744 -2.629 1.00 96.31 68 LEU A O 1
ATOM 528 N N . GLN A 1 69 ? -0.006 7.797 -4.350 1.00 96.94 69 GLN A N 1
ATOM 529 C CA . GLN A 1 69 ? -0.696 8.997 -4.822 1.00 96.94 69 GLN A CA 1
ATOM 530 C C . GLN A 1 69 ? -2.170 9.002 -4.420 1.00 96.94 69 GLN A C 1
ATOM 532 O O . GLN A 1 69 ? -2.774 10.062 -4.278 1.00 96.94 69 GLN A O 1
ATOM 537 N N . SER A 1 70 ? -2.788 7.828 -4.269 1.00 95.56 70 SER A N 1
ATOM 538 C CA . SER A 1 70 ? -4.221 7.733 -3.974 1.00 95.56 70 SER A CA 1
ATOM 539 C C . SER A 1 70 ? -4.544 6.546 -3.080 1.00 95.56 70 SER A C 1
ATOM 541 O O . SER A 1 70 ? -4.119 5.420 -3.345 1.00 95.56 70 SER A O 1
ATOM 543 N N . MET A 1 71 ? -5.347 6.794 -2.046 1.00 93.38 71 MET A N 1
ATOM 544 C CA . MET A 1 71 ? -5.870 5.770 -1.149 1.00 93.38 71 MET A CA 1
ATOM 545 C C . MET A 1 71 ? -7.389 5.900 -1.043 1.00 93.38 71 MET A C 1
ATOM 547 O O . MET A 1 71 ? -7.895 6.971 -0.716 1.00 93.38 71 MET A O 1
ATOM 551 N N . TYR A 1 72 ? -8.102 4.803 -1.284 1.00 91.94 72 TYR A N 1
ATOM 552 C CA . TYR A 1 72 ? -9.558 4.725 -1.165 1.00 91.94 72 TYR A CA 1
ATOM 553 C C . TYR A 1 72 ? -9.922 3.931 0.094 1.00 91.94 72 TYR A C 1
ATOM 555 O O . TYR A 1 72 ? -9.439 2.813 0.270 1.00 91.94 72 TYR A O 1
ATOM 563 N N . VAL A 1 73 ? -10.746 4.509 0.973 1.00 87.25 73 VAL A N 1
ATOM 564 C CA . VAL A 1 73 ? -11.089 3.946 2.300 1.00 87.25 73 VAL A CA 1
ATOM 565 C C . VAL A 1 73 ? -12.592 3.799 2.550 1.00 87.25 73 VAL A C 1
ATOM 567 O O . VAL A 1 73 ? -12.991 3.182 3.528 1.00 87.25 73 VAL A O 1
ATOM 570 N N . LEU A 1 74 ? -13.429 4.340 1.671 1.00 77.94 74 LEU A N 1
ATOM 571 C CA . LEU A 1 74 ? -14.888 4.269 1.733 1.00 77.94 74 LEU A CA 1
ATOM 572 C C . LEU A 1 74 ? -15.412 3.899 0.342 1.00 77.94 74 LEU A C 1
ATOM 574 O O . LEU A 1 74 ? -14.697 4.085 -0.647 1.00 77.94 74 LEU A O 1
ATOM 578 N N . TYR A 1 75 ? -16.631 3.365 0.295 1.00 58.69 75 TYR A N 1
ATOM 579 C CA . TYR A 1 75 ? -17.433 3.326 -0.928 1.00 58.69 75 TYR A CA 1
ATOM 580 C C . TYR A 1 75 ? -18.171 4.649 -1.116 1.00 58.69 75 TYR A C 1
ATOM 582 O O . TYR A 1 75 ? -18.595 5.223 -0.086 1.00 58.69 75 TYR A O 1
#

Foldseek 3Di:
DLLVVLVVVVCVVQVVPQDDDDQCPPPVDHGPQWDWDVDVPIATAEGESQVRPDDDDDDPSVVSSVNHNYYHNHD

Solvent-accessible surface area (backbone atoms only — not comparable to full-atom values): 4616 Å² total; per-residue (Å²): 110,64,47,59,56,21,52,52,50,50,32,63,78,48,68,44,82,83,60,73,88,48,65,55,49,57,85,94,51,42,32,87,52,46,41,59,47,84,56,95,71,64,40,60,28,32,43,51,40,45,89,28,89,83,70,88,78,80,66,74,46,59,74,47,44,83,60,54,76,47,77,41,71,64,130